Protein AF-A0A815AYM6-F1 (afdb_monomer_lite)

pLDDT: mean 76.15, std 14.53, range [35.38, 95.62]

Sequence (133 aa):
MSNHCIAWNRQESYYNSMCLILLTPTFSCHVLFWIQVCAYKSLRHPSLLWLYNYLILDMVSLSQIFLEYFTRHYKICGLNPVIYDFLCVLEAYANNYTTMVQSFALTLTNIYRLYVIHNNRGCLYCGKSEVYL

Radius of gyration: 20.7 Å; chains: 1; bounding box: 40×26×68 Å

Secondary structure (DSSP, 8-state):
---------HHHHHHHHHHHHHHHHHHHHHHHHHHHHHH-GGG--GGGHHHHHHHHHHHHHHHHHHHHHHHHHTT-TT--HHHHHHHHHHHHHIIIIIHHHHHHHHHHHHHHHHHHHHHTTT-SS--------

Foldseek 3Di:
DDQPLQADDPVRVVVLVVVVVVLVVVLVVLVVVVVCVVVDVVVDDPLCVLVVVLSVLVNLLSVLSVVVCVSRVVSPGDDPVVVVVVSVVSVVCSVPPSVVSSVVSVVVSVVSVVVCVVVVPDPPPDPDDDDDD

Structure (mmCIF, N/CA/C/O backbone):
data_AF-A0A815AYM6-F1
#
_entry.id   AF-A0A815AYM6-F1
#
loop_
_atom_site.group_PDB
_atom_site.id
_atom_site.type_symbol
_atom_site.label_atom_id
_atom_site.label_alt_id
_atom_site.label_comp_id
_atom_site.label_asym_id
_atom_site.label_entity_id
_atom_site.label_seq_id
_atom_site.pdbx_PDB_ins_code
_atom_site.Cartn_x
_atom_site.Cartn_y
_atom_site.Cartn_z
_atom_site.occupancy
_atom_site.B_iso_or_equiv
_atom_site.auth_seq_id
_atom_site.auth_comp_id
_atom_site.auth_asym_id
_atom_site.auth_atom_id
_atom_site.pdbx_PDB_model_num
ATOM 1 N N . MET A 1 1 ? 5.697 -7.470 -34.478 1.00 42.34 1 MET A N 1
ATOM 2 C CA . MET A 1 1 ? 5.404 -6.970 -33.120 1.00 42.34 1 MET A CA 1
ATOM 3 C C . MET A 1 1 ? 6.647 -6.253 -32.630 1.00 42.34 1 MET A C 1
ATOM 5 O O . MET A 1 1 ? 7.669 -6.905 -32.461 1.00 42.34 1 MET A O 1
ATOM 9 N N . SER A 1 2 ? 6.626 -4.923 -32.547 1.00 38.53 2 SER A N 1
ATOM 10 C CA . SER A 1 2 ? 7.753 -4.167 -31.999 1.00 38.53 2 SER A CA 1
ATOM 11 C C . SER A 1 2 ? 7.790 -4.381 -30.487 1.00 38.53 2 SER A C 1
ATOM 13 O O . SER A 1 2 ? 6.862 -4.011 -29.773 1.00 38.53 2 SER A O 1
ATOM 15 N N . ASN A 1 3 ? 8.858 -5.009 -29.996 1.00 45.97 3 ASN A N 1
ATOM 16 C CA . ASN A 1 3 ? 9.136 -5.112 -28.567 1.00 45.97 3 ASN A CA 1
ATOM 17 C C . ASN A 1 3 ? 9.551 -3.725 -28.061 1.00 45.97 3 ASN A C 1
ATOM 19 O O . ASN A 1 3 ? 10.739 -3.417 -27.976 1.00 45.97 3 ASN A O 1
ATOM 23 N N . HIS A 1 4 ? 8.580 -2.858 -27.781 1.00 53.31 4 HIS A N 1
ATOM 24 C CA . HIS A 1 4 ? 8.854 -1.600 -27.100 1.00 53.31 4 HIS A CA 1
ATOM 25 C C . HIS A 1 4 ? 9.201 -1.907 -25.645 1.00 53.31 4 HIS A C 1
ATOM 27 O O . HIS A 1 4 ? 8.333 -2.152 -24.813 1.00 53.31 4 HIS A O 1
ATOM 33 N N . CYS A 1 5 ? 10.496 -1.925 -25.345 1.00 59.59 5 CYS A N 1
ATOM 34 C CA . CYS A 1 5 ? 10.977 -1.947 -23.974 1.00 59.59 5 CYS A CA 1
ATOM 35 C C . CYS A 1 5 ? 10.786 -0.537 -23.402 1.00 59.59 5 CYS A C 1
ATOM 37 O O . CYS A 1 5 ? 11.485 0.397 -23.799 1.00 59.59 5 CYS A O 1
ATOM 39 N N . ILE A 1 6 ? 9.818 -0.374 -22.503 1.00 63.72 6 ILE A N 1
ATOM 40 C CA . ILE A 1 6 ? 9.581 0.898 -21.820 1.00 63.72 6 ILE A CA 1
ATOM 41 C C . ILE A 1 6 ? 10.616 1.005 -20.703 1.00 63.72 6 ILE A C 1
ATOM 43 O O . ILE A 1 6 ? 10.564 0.277 -19.715 1.00 63.72 6 ILE A O 1
ATOM 47 N N . ALA A 1 7 ? 11.597 1.879 -20.903 1.00 65.19 7 ALA A N 1
ATOM 48 C CA . ALA A 1 7 ? 12.619 2.194 -19.918 1.00 65.19 7 ALA A CA 1
ATOM 49 C C . ALA A 1 7 ? 12.430 3.633 -19.439 1.00 65.19 7 ALA A C 1
ATOM 51 O O . ALA A 1 7 ? 12.094 4.513 -20.231 1.00 65.19 7 ALA A O 1
ATOM 52 N N . TRP A 1 8 ? 12.690 3.869 -18.154 1.00 64.50 8 TRP A N 1
ATOM 53 C CA . TRP A 1 8 ? 12.722 5.215 -17.592 1.00 64.50 8 TRP A CA 1
ATOM 54 C C . TRP A 1 8 ? 13.772 6.078 -18.290 1.00 64.50 8 TRP A C 1
ATOM 56 O O . TRP A 1 8 ? 14.876 5.606 -18.599 1.00 64.50 8 TRP A O 1
ATOM 66 N N . ASN A 1 9 ? 13.467 7.362 -18.478 1.00 74.56 9 ASN A N 1
ATOM 67 C CA . ASN A 1 9 ? 14.511 8.314 -18.829 1.00 74.56 9 ASN A CA 1
ATOM 68 C C . ASN A 1 9 ? 15.477 8.499 -17.632 1.00 74.56 9 ASN A C 1
ATOM 70 O O . ASN A 1 9 ? 15.189 8.117 -16.494 1.00 74.56 9 ASN A O 1
ATOM 74 N N . ARG A 1 10 ? 16.671 9.058 -17.870 1.00 70.44 10 ARG A N 1
ATOM 75 C CA . ARG A 1 10 ? 17.737 9.119 -16.848 1.00 70.44 10 ARG A CA 1
ATOM 76 C C . ARG A 1 10 ? 17.330 9.910 -15.597 1.00 70.44 10 ARG A C 1
ATOM 78 O O . ARG A 1 10 ? 17.795 9.596 -14.504 1.00 70.44 10 ARG A O 1
ATOM 85 N N . GLN A 1 11 ? 16.475 10.916 -15.762 1.00 73.31 11 GLN A N 1
ATOM 86 C CA . GLN A 1 11 ? 16.006 11.773 -14.679 1.00 73.31 11 GLN A CA 1
ATOM 87 C C . GLN A 1 11 ? 14.940 11.058 -13.841 1.00 73.31 11 GLN A C 1
ATOM 89 O O . GLN A 1 11 ? 15.083 10.973 -12.623 1.00 73.31 11 GLN A O 1
ATOM 94 N N . GLU A 1 12 ? 13.953 10.436 -14.484 1.00 73.06 12 GLU A N 1
ATOM 95 C CA . GLU A 1 12 ? 12.951 9.578 -13.838 1.00 73.06 12 GLU A CA 1
ATOM 96 C C . GLU A 1 12 ? 13.604 8.427 -13.072 1.00 73.06 12 GLU A C 1
ATOM 98 O O . GLU A 1 12 ? 13.246 8.156 -11.929 1.00 73.06 12 GLU A O 1
ATOM 103 N N . SER A 1 13 ? 14.631 7.796 -13.648 1.00 70.44 13 SER A N 1
ATOM 104 C CA . SER A 1 13 ? 15.366 6.720 -12.979 1.00 70.44 13 SER A CA 1
ATOM 105 C C . SER A 1 13 ? 16.006 7.170 -11.658 1.00 70.44 13 SER A C 1
ATOM 107 O O . SER A 1 13 ? 16.065 6.374 -10.718 1.00 70.44 13 SER A O 1
ATOM 109 N N . TYR A 1 14 ? 16.498 8.411 -11.570 1.00 74.00 14 TYR A N 1
ATOM 110 C CA . TYR A 1 14 ? 17.115 8.940 -10.350 1.00 74.00 14 TYR A CA 1
ATOM 111 C C . TYR A 1 14 ? 16.067 9.216 -9.264 1.00 74.00 14 TYR A C 1
ATOM 113 O O . TYR A 1 14 ? 16.217 8.741 -8.136 1.00 74.00 14 TYR A O 1
ATOM 121 N N . TYR A 1 15 ? 14.971 9.896 -9.617 1.00 73.62 15 TYR A N 1
ATOM 122 C CA . TYR A 1 15 ? 13.853 10.140 -8.697 1.00 73.62 15 TYR A CA 1
ATOM 123 C C . TYR A 1 15 ? 13.245 8.830 -8.183 1.00 73.62 15 TYR A C 1
ATOM 125 O O . TYR A 1 15 ? 13.080 8.651 -6.977 1.00 73.62 15 TYR A O 1
ATOM 133 N N . ASN A 1 16 ? 13.009 7.869 -9.075 1.00 72.00 16 ASN A N 1
ATOM 134 C CA . ASN A 1 16 ? 12.399 6.590 -8.718 1.00 72.00 16 ASN A CA 1
ATOM 135 C C . ASN A 1 16 ? 13.305 5.724 -7.832 1.00 72.00 16 ASN A C 1
ATOM 137 O O . ASN A 1 16 ? 12.812 4.993 -6.973 1.00 72.00 16 ASN A O 1
ATOM 141 N N . SER A 1 17 ? 14.628 5.830 -7.986 1.00 73.06 17 SER A N 1
ATOM 142 C CA . SER A 1 17 ? 15.576 5.126 -7.113 1.00 73.06 17 SER A CA 1
ATOM 143 C C . SER A 1 17 ? 15.574 5.693 -5.691 1.00 73.06 17 SER A C 1
ATOM 145 O O . SER A 1 17 ? 15.637 4.930 -4.730 1.00 73.06 17 SER A O 1
ATOM 147 N N . MET A 1 18 ? 15.435 7.013 -5.537 1.00 77.44 18 MET A N 1
ATOM 148 C CA . MET A 1 18 ? 15.275 7.640 -4.219 1.00 77.44 18 MET A CA 1
ATOM 149 C C . MET A 1 18 ? 13.931 7.271 -3.583 1.00 77.44 18 MET A C 1
ATOM 151 O O . MET A 1 18 ? 13.887 6.928 -2.401 1.00 77.44 18 MET A O 1
ATOM 155 N N . CYS A 1 19 ? 12.852 7.253 -4.372 1.00 78.62 19 CYS A N 1
ATOM 156 C CA . CYS A 1 19 ? 11.544 6.793 -3.907 1.00 78.62 19 CYS A CA 1
ATOM 157 C C . CYS A 1 19 ? 11.606 5.360 -3.367 1.00 78.62 19 CYS A C 1
ATOM 159 O O . CYS A 1 19 ? 11.074 5.112 -2.291 1.00 78.62 19 CYS A O 1
ATOM 161 N N . LEU A 1 20 ? 12.307 4.436 -4.032 1.00 79.94 20 LEU A N 1
ATOM 162 C CA . LEU A 1 20 ? 12.455 3.056 -3.552 1.00 79.94 20 LEU A CA 1
ATOM 163 C C . LEU A 1 20 ? 13.116 2.932 -2.176 1.00 79.94 20 LEU A C 1
ATOM 165 O O . LEU A 1 20 ? 12.710 2.080 -1.379 1.00 79.94 20 LEU A O 1
ATOM 169 N N . ILE A 1 21 ? 14.129 3.756 -1.899 1.00 85.38 21 ILE A N 1
ATOM 170 C CA . ILE A 1 21 ? 14.828 3.749 -0.605 1.00 85.38 21 ILE A CA 1
ATOM 171 C C . ILE A 1 21 ? 13.847 4.077 0.527 1.00 85.38 21 ILE A C 1
ATOM 173 O O . ILE A 1 21 ? 13.948 3.494 1.602 1.00 85.38 21 ILE A O 1
ATOM 177 N N . LEU A 1 22 ? 12.870 4.954 0.277 1.00 85.06 22 LEU A N 1
ATOM 178 C CA . LEU A 1 22 ? 11.812 5.300 1.232 1.00 85.06 22 LEU A CA 1
ATOM 179 C C . LEU A 1 22 ? 10.644 4.299 1.211 1.00 85.06 22 LEU A C 1
ATOM 181 O O . LEU A 1 22 ? 10.040 4.014 2.248 1.00 85.06 22 LEU A O 1
ATOM 185 N N . LEU A 1 23 ? 10.339 3.728 0.046 1.00 86.62 23 LEU A N 1
ATOM 186 C CA . LEU A 1 23 ? 9.238 2.784 -0.151 1.00 86.62 23 LEU A CA 1
ATOM 187 C C . LEU A 1 23 ? 9.484 1.462 0.589 1.00 86.62 23 LEU A C 1
ATOM 189 O O . LEU A 1 23 ? 8.579 0.913 1.210 1.00 86.62 23 LEU A O 1
ATOM 193 N N . THR A 1 24 ? 10.725 0.971 0.559 1.00 87.44 24 THR A N 1
ATOM 194 C CA . THR A 1 24 ? 11.142 -0.307 1.163 1.00 87.44 24 THR A CA 1
ATOM 195 C C . THR A 1 24 ? 10.890 -0.383 2.677 1.00 87.44 24 THR A C 1
ATOM 197 O O . THR A 1 24 ? 10.210 -1.319 3.116 1.00 87.44 24 THR A O 1
ATOM 200 N N . PRO A 1 25 ? 11.369 0.567 3.506 1.00 92.00 25 PRO A N 1
ATOM 201 C CA . PRO A 1 25 ? 11.071 0.557 4.935 1.00 92.00 25 PRO A CA 1
ATOM 202 C C . PRO A 1 25 ? 9.580 0.780 5.199 1.00 92.00 25 PRO A C 1
ATOM 204 O O . PRO A 1 25 ? 9.018 0.110 6.061 1.00 92.00 25 PRO A O 1
ATOM 207 N N . THR A 1 26 ? 8.915 1.643 4.423 1.00 89.44 26 THR A N 1
ATOM 208 C CA . THR A 1 26 ? 7.472 1.901 4.564 1.00 89.44 26 THR A CA 1
ATOM 209 C C . THR A 1 26 ? 6.660 0.620 4.366 1.00 89.44 26 THR A C 1
ATOM 211 O O . THR A 1 26 ? 5.870 0.239 5.230 1.00 89.44 26 THR A O 1
ATOM 214 N N . PHE A 1 27 ? 6.915 -0.111 3.282 1.00 89.56 27 PHE A N 1
ATOM 215 C CA . PHE A 1 27 ? 6.265 -1.388 3.000 1.00 89.56 27 PHE A CA 1
ATOM 216 C C . PHE A 1 27 ? 6.548 -2.432 4.083 1.00 89.56 27 PHE A C 1
ATOM 218 O O . PHE A 1 27 ? 5.635 -3.117 4.539 1.00 89.56 27 PHE A O 1
ATOM 225 N N . SER A 1 28 ? 7.794 -2.501 4.559 1.00 92.19 28 SER A N 1
ATOM 226 C CA . SER A 1 28 ? 8.177 -3.403 5.652 1.00 92.19 28 SER A CA 1
ATOM 227 C C . SER A 1 28 ? 7.382 -3.112 6.930 1.00 92.19 28 SER A C 1
ATOM 229 O O . SER A 1 28 ? 6.853 -4.034 7.552 1.00 92.19 28 SER A O 1
ATOM 231 N N . CYS A 1 29 ? 7.224 -1.836 7.289 1.00 94.06 29 CYS A N 1
ATOM 232 C CA . CYS A 1 29 ? 6.404 -1.415 8.425 1.00 94.06 29 CYS A CA 1
ATOM 233 C C . CYS A 1 29 ? 4.932 -1.812 8.257 1.00 94.06 29 CYS A C 1
ATOM 235 O O . CYS A 1 29 ? 4.337 -2.319 9.208 1.00 94.06 29 CYS A O 1
ATOM 237 N N . HIS A 1 30 ? 4.348 -1.644 7.066 1.00 92.50 30 HIS A N 1
ATOM 238 C CA . HIS A 1 30 ? 2.972 -2.083 6.821 1.00 92.50 30 HIS A CA 1
ATOM 239 C C . HIS A 1 30 ? 2.814 -3.600 6.952 1.00 92.50 30 HIS A C 1
ATOM 241 O O . HIS A 1 30 ? 1.854 -4.060 7.571 1.00 92.50 30 HIS A O 1
ATOM 247 N N . VAL A 1 31 ? 3.744 -4.389 6.406 1.00 91.69 31 VAL A N 1
ATOM 248 C CA . VAL A 1 31 ? 3.707 -5.854 6.532 1.00 91.69 31 VAL A CA 1
ATOM 249 C C . VAL A 1 31 ? 3.771 -6.265 8.004 1.00 91.69 31 VAL A C 1
ATOM 251 O O . VAL A 1 31 ? 2.940 -7.055 8.452 1.00 91.69 31 VAL A O 1
ATOM 254 N N . LEU A 1 32 ? 4.700 -5.692 8.777 1.00 94.94 32 LEU A N 1
ATOM 255 C CA . LEU A 1 32 ? 4.816 -5.961 10.213 1.00 94.94 32 LEU A CA 1
ATOM 256 C C . LEU A 1 32 ? 3.545 -5.569 10.976 1.00 94.94 32 LEU A C 1
ATOM 258 O O . LEU A 1 32 ? 3.071 -6.344 11.808 1.00 94.94 32 LEU A O 1
ATOM 262 N N . PHE A 1 33 ? 2.958 -4.415 10.659 1.00 94.00 33 PHE A N 1
ATOM 263 C CA . PHE A 1 33 ? 1.695 -3.974 11.245 1.00 94.00 33 PHE A CA 1
ATOM 264 C C . PHE A 1 33 ? 0.562 -4.975 10.971 1.00 94.00 33 PHE A C 1
ATOM 266 O O . PHE A 1 33 ? -0.144 -5.384 11.894 1.00 94.00 33 PHE A O 1
ATOM 273 N N . TRP A 1 34 ? 0.408 -5.433 9.727 1.00 93.94 34 TRP A N 1
ATOM 274 C CA . TRP A 1 34 ? -0.628 -6.408 9.377 1.00 93.94 34 TRP A CA 1
ATOM 275 C C . TRP A 1 34 ? -0.404 -7.767 10.036 1.00 93.94 34 TRP A C 1
ATOM 277 O O . TRP A 1 34 ? -1.366 -8.375 10.508 1.00 93.94 34 TRP A O 1
ATOM 287 N N . ILE A 1 35 ? 0.849 -8.216 10.153 1.00 94.38 35 ILE A N 1
ATOM 288 C CA . ILE A 1 35 ? 1.191 -9.417 10.925 1.00 94.38 35 ILE A CA 1
ATOM 289 C C . ILE A 1 35 ? 0.728 -9.258 12.378 1.00 94.38 35 ILE A C 1
ATOM 291 O O . ILE A 1 35 ? 0.086 -10.163 12.910 1.00 94.38 35 ILE A O 1
ATOM 295 N N . GLN A 1 36 ? 0.982 -8.108 13.010 1.00 94.94 36 GLN A N 1
ATOM 296 C CA . GLN A 1 36 ? 0.540 -7.839 14.382 1.00 94.94 36 GLN A CA 1
ATOM 297 C C . GLN A 1 36 ? -0.989 -7.834 14.510 1.00 94.94 36 GLN A C 1
ATOM 299 O O . GLN A 1 36 ? -1.523 -8.493 15.401 1.00 94.94 36 GLN A O 1
ATOM 304 N N . VAL A 1 37 ? -1.711 -7.157 13.612 1.00 92.94 37 VAL A N 1
ATOM 305 C CA . VAL A 1 37 ? -3.189 -7.139 13.608 1.00 92.94 37 VAL A CA 1
ATOM 306 C C . VAL A 1 37 ? -3.762 -8.551 13.415 1.00 92.94 37 VAL A C 1
ATOM 308 O O . VAL A 1 37 ? -4.753 -8.929 14.051 1.00 92.94 37 VAL A O 1
ATOM 311 N N . CYS A 1 38 ? -3.126 -9.371 12.577 1.00 92.50 38 CYS A N 1
ATOM 312 C CA . CYS A 1 38 ? -3.497 -10.769 12.376 1.00 92.50 38 CYS A CA 1
ATOM 313 C C . CYS A 1 38 ? -3.175 -11.647 13.598 1.00 92.50 38 CYS A C 1
ATOM 315 O O . CYS A 1 38 ? -3.992 -12.495 13.954 1.00 92.50 38 CYS A O 1
ATOM 317 N N . ALA A 1 39 ? -2.052 -11.426 14.278 1.00 95.62 39 ALA A N 1
ATOM 318 C CA . ALA A 1 39 ? -1.647 -12.210 15.444 1.00 95.62 39 ALA A CA 1
ATOM 319 C C . ALA A 1 39 ? -2.442 -11.857 16.715 1.00 95.62 39 ALA A C 1
ATOM 321 O O . ALA A 1 39 ? -2.816 -12.746 17.481 1.00 95.62 39 ALA A O 1
ATOM 322 N N . TYR A 1 40 ? -2.745 -10.575 16.934 1.00 94.38 40 TYR A N 1
ATOM 323 C CA . TYR A 1 40 ? -3.324 -10.088 18.186 1.00 94.38 40 TYR A CA 1
ATOM 324 C C . TYR A 1 40 ? -4.750 -9.568 17.992 1.00 94.38 40 TYR A C 1
ATOM 326 O O . TYR A 1 40 ? -4.981 -8.497 17.432 1.00 94.38 40 TYR A O 1
ATOM 334 N N . LYS A 1 41 ? -5.735 -10.298 18.534 1.00 89.00 41 LYS A N 1
ATOM 335 C CA . LYS A 1 41 ? -7.148 -9.872 18.525 1.00 89.00 41 LYS A CA 1
ATOM 336 C C . LYS A 1 41 ? -7.382 -8.562 19.285 1.00 89.00 41 LYS A C 1
ATOM 338 O O . LYS A 1 41 ? -8.281 -7.821 18.914 1.00 89.00 41 LYS A O 1
ATOM 343 N N . SER A 1 42 ? -6.567 -8.264 20.301 1.00 89.56 42 SER A N 1
ATOM 344 C CA . SER A 1 42 ? -6.640 -7.016 21.077 1.00 89.56 42 SER A CA 1
ATOM 345 C C . SER A 1 42 ? -6.395 -5.766 20.237 1.00 89.56 42 SER A C 1
ATOM 347 O O . SER A 1 42 ? -6.810 -4.688 20.630 1.00 89.56 42 SER A O 1
ATOM 349 N N . LEU A 1 43 ? -5.740 -5.898 19.081 1.00 85.94 43 LEU A N 1
ATOM 350 C CA . LEU A 1 43 ? -5.500 -4.780 18.178 1.00 85.94 43 LEU A CA 1
ATOM 351 C C . LEU A 1 43 ? -6.664 -4.530 17.222 1.00 85.94 43 LEU A C 1
ATOM 353 O O . LEU A 1 43 ? -6.584 -3.555 16.487 1.00 85.94 43 LEU A O 1
ATOM 357 N N . ARG A 1 44 ? -7.704 -5.380 17.197 1.00 89.50 44 ARG A N 1
ATOM 358 C CA . ARG A 1 44 ? -8.833 -5.313 16.255 1.00 89.50 44 ARG A CA 1
ATOM 359 C C . ARG A 1 44 ? -10.034 -4.637 16.905 1.00 89.50 44 ARG A C 1
ATOM 361 O O . ARG A 1 44 ? -10.882 -5.300 17.498 1.00 89.50 44 ARG A O 1
ATOM 368 N N . HIS A 1 45 ? -10.119 -3.320 16.762 1.00 84.94 45 HIS A N 1
ATOM 369 C CA . HIS A 1 45 ? -11.264 -2.555 17.248 1.00 84.94 45 HIS A CA 1
ATOM 370 C C . HIS A 1 45 ? -12.139 -2.076 16.083 1.00 84.94 45 HIS A C 1
ATOM 372 O O . HIS A 1 45 ? -11.605 -1.559 15.100 1.00 84.94 45 HIS A O 1
ATOM 378 N N . PRO A 1 46 ? -13.478 -2.177 16.184 1.00 80.12 46 PRO A N 1
ATOM 379 C CA . PRO A 1 46 ? -14.383 -1.710 15.129 1.00 80.12 46 PRO A CA 1
ATOM 380 C C . PRO A 1 46 ? -14.269 -0.196 14.900 1.00 80.12 46 PRO A C 1
ATOM 382 O O . PRO A 1 46 ? -14.415 0.277 13.776 1.00 80.12 46 PRO A O 1
ATOM 385 N N . SER A 1 47 ? -13.892 0.560 15.935 1.00 79.12 47 SER A N 1
ATOM 386 C CA . SER A 1 47 ? -13.596 1.994 15.848 1.00 79.12 47 SER A CA 1
ATOM 387 C C . SER A 1 47 ? -12.429 2.339 14.916 1.00 79.12 47 SER A C 1
ATOM 389 O O . SER A 1 47 ? -12.311 3.481 14.473 1.00 79.12 47 SER A O 1
ATOM 391 N N . LEU A 1 48 ? -11.568 1.366 14.610 1.00 82.62 48 LEU A N 1
ATOM 392 C CA . LEU A 1 48 ? -10.411 1.508 13.730 1.00 82.62 48 LEU A CA 1
ATOM 393 C C . LEU A 1 48 ? -10.658 0.920 12.333 1.00 82.62 48 LEU A C 1
ATOM 395 O O . LEU A 1 48 ? -9.743 0.918 11.515 1.00 82.62 48 LEU A O 1
ATOM 399 N N . LEU A 1 49 ? -11.879 0.469 12.018 1.00 86.19 49 LEU A N 1
ATOM 400 C CA . LEU A 1 49 ? -12.203 -0.164 10.734 1.00 86.19 49 LEU A CA 1
ATOM 401 C C . LEU A 1 49 ? -11.818 0.706 9.527 1.00 86.19 49 LEU A C 1
ATOM 403 O O . LEU A 1 49 ? -11.196 0.224 8.581 1.00 86.19 49 LEU A O 1
ATOM 407 N N . TRP A 1 50 ? -12.138 2.001 9.578 1.00 83.50 50 TRP A N 1
ATOM 408 C CA . TRP A 1 50 ? -11.791 2.949 8.515 1.00 83.50 50 TRP A CA 1
ATOM 409 C C . TRP A 1 50 ? -10.281 3.160 8.379 1.00 83.50 50 TRP A C 1
ATOM 411 O O . TRP A 1 50 ? -9.784 3.280 7.261 1.00 83.50 50 TRP A O 1
ATOM 421 N N . LEU A 1 51 ? -9.546 3.117 9.495 1.00 86.56 51 LEU A N 1
ATOM 422 C CA . LEU A 1 51 ? -8.087 3.174 9.491 1.00 86.56 51 LEU A CA 1
ATOM 423 C C . LEU A 1 51 ? -7.483 1.902 8.882 1.00 86.56 51 LEU A C 1
ATOM 425 O O . LEU A 1 51 ? -6.535 1.993 8.111 1.00 86.56 51 LEU A O 1
ATOM 429 N N . TYR A 1 52 ? -8.035 0.721 9.169 1.00 88.06 52 TYR A N 1
ATOM 430 C CA . TYR A 1 52 ? -7.577 -0.513 8.525 1.00 88.06 52 TYR A CA 1
ATOM 431 C C . TYR A 1 52 ? -7.801 -0.470 7.016 1.00 88.06 52 TYR A C 1
ATOM 433 O O . TYR A 1 52 ? -6.873 -0.759 6.270 1.00 88.06 52 TYR A O 1
ATOM 441 N N . ASN A 1 53 ? -8.985 -0.049 6.559 1.00 86.75 53 ASN A N 1
ATOM 442 C CA . ASN A 1 53 ? -9.265 0.109 5.128 1.00 86.75 53 ASN A CA 1
ATOM 443 C C . ASN A 1 53 ? -8.291 1.091 4.464 1.00 86.75 53 ASN A C 1
ATOM 445 O O . ASN A 1 53 ? -7.774 0.804 3.387 1.00 86.75 53 ASN A O 1
ATOM 449 N N . TYR A 1 54 ? -7.985 2.206 5.131 1.00 87.56 54 TYR A N 1
ATOM 450 C CA . TYR A 1 54 ? -6.960 3.145 4.678 1.00 87.56 54 TYR A CA 1
ATOM 451 C C . TYR A 1 54 ? -5.587 2.464 4.521 1.00 87.56 54 TYR A C 1
ATOM 453 O O . TYR A 1 54 ? -4.965 2.559 3.468 1.00 87.56 54 TYR A O 1
ATOM 461 N N . LEU A 1 55 ? -5.146 1.691 5.518 1.00 89.81 55 LEU A N 1
ATOM 462 C CA . LEU A 1 55 ? -3.853 0.994 5.482 1.00 89.81 55 LEU A CA 1
ATOM 463 C C . LEU A 1 55 ? -3.800 -0.164 4.466 1.00 89.81 55 LEU A C 1
ATOM 465 O O . LEU A 1 55 ? -2.710 -0.533 4.025 1.00 89.81 55 LEU A O 1
ATOM 469 N N . ILE A 1 56 ? -4.943 -0.750 4.089 1.00 89.06 56 ILE A N 1
ATOM 470 C CA . ILE A 1 56 ? -5.028 -1.693 2.958 1.00 89.06 56 ILE A CA 1
ATOM 471 C C . ILE A 1 56 ? -4.792 -0.943 1.644 1.00 89.06 56 ILE A C 1
ATOM 473 O O . ILE A 1 56 ? -4.025 -1.407 0.803 1.00 89.06 56 ILE A O 1
ATOM 477 N N . LEU A 1 57 ? -5.425 0.218 1.467 1.00 87.69 57 LEU A N 1
ATOM 478 C CA . LEU A 1 57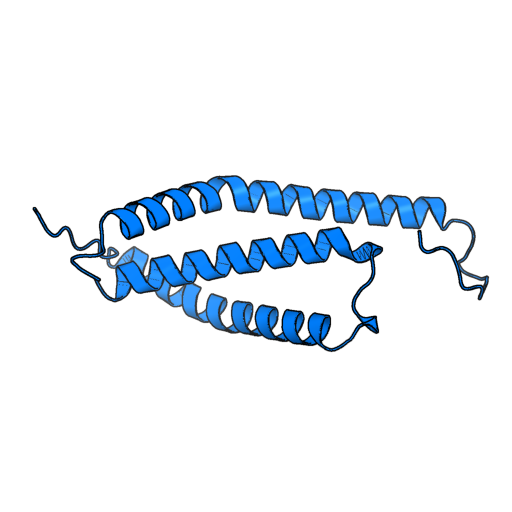 ? -5.264 1.040 0.264 1.00 87.69 57 LEU A CA 1
ATOM 479 C C . LEU A 1 57 ? -3.828 1.556 0.107 1.00 87.69 57 LEU A C 1
ATOM 481 O O . LEU A 1 57 ? -3.302 1.566 -1.008 1.00 87.69 57 LEU A O 1
ATOM 485 N N . ASP A 1 58 ? -3.165 1.894 1.215 1.00 87.12 58 ASP A N 1
ATOM 486 C CA . ASP A 1 58 ? -1.730 2.196 1.218 1.00 87.12 58 ASP A CA 1
ATOM 487 C C . ASP A 1 58 ? -0.911 1.000 0.717 1.00 87.12 58 ASP A C 1
ATOM 489 O O . ASP A 1 58 ? -0.056 1.163 -0.150 1.00 87.12 58 ASP A O 1
ATOM 493 N N . MET A 1 59 ? -1.207 -0.220 1.178 1.00 86.75 59 MET A N 1
ATOM 494 C CA . MET A 1 59 ? -0.513 -1.430 0.714 1.00 86.75 59 MET A CA 1
ATOM 495 C C . MET A 1 59 ? -0.710 -1.694 -0.780 1.00 86.75 59 MET A C 1
ATOM 497 O O . MET A 1 59 ? 0.252 -2.049 -1.465 1.00 86.75 59 MET A O 1
ATOM 501 N N . VAL A 1 60 ? -1.924 -1.487 -1.299 1.00 84.88 60 VAL A N 1
ATOM 502 C CA . VAL A 1 60 ? -2.203 -1.581 -2.741 1.00 84.88 60 VAL A CA 1
ATOM 503 C C . VAL A 1 60 ? -1.353 -0.567 -3.509 1.00 84.88 60 VAL A C 1
ATOM 505 O O . VAL A 1 60 ? -0.642 -0.957 -4.436 1.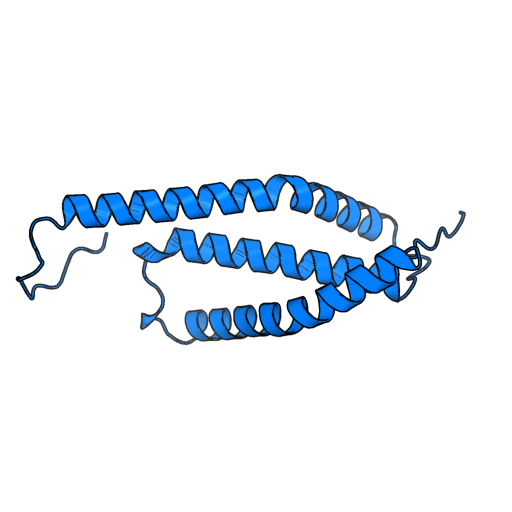00 84.88 60 VAL A O 1
ATOM 508 N N . SER A 1 61 ? -1.338 0.693 -3.069 1.00 84.00 61 SER A N 1
ATOM 509 C CA . SER A 1 61 ? -0.552 1.763 -3.704 1.00 84.00 61 SER A CA 1
ATOM 510 C C . SER A 1 61 ? 0.949 1.456 -3.695 1.00 84.00 61 SER A C 1
ATOM 512 O O . SER A 1 61 ? 1.614 1.531 -4.727 1.00 84.00 61 SER A O 1
ATOM 514 N N . LEU A 1 62 ? 1.496 1.039 -2.548 1.00 86.00 62 LEU A N 1
ATOM 515 C CA . LEU A 1 62 ? 2.909 0.669 -2.428 1.00 86.00 62 LEU A CA 1
ATOM 516 C C . LEU A 1 62 ? 3.255 -0.506 -3.349 1.00 86.00 62 LEU A C 1
ATOM 518 O O . LEU A 1 62 ? 4.271 -0.465 -4.042 1.00 86.00 62 LEU A O 1
ATOM 522 N N . SER A 1 63 ? 2.406 -1.539 -3.389 1.00 83.62 63 SER A N 1
ATOM 523 C CA . SER A 1 63 ? 2.629 -2.718 -4.234 1.00 83.62 63 SER A CA 1
ATOM 524 C C . SER A 1 63 ? 2.650 -2.377 -5.727 1.00 83.62 63 SER A C 1
ATOM 526 O O . SER A 1 63 ? 3.486 -2.899 -6.462 1.00 83.62 63 SER A O 1
ATOM 528 N N . GLN A 1 64 ? 1.797 -1.452 -6.167 1.00 82.38 64 GLN A N 1
ATOM 529 C CA . GLN A 1 64 ? 1.779 -0.964 -7.541 1.00 82.38 64 GLN A CA 1
ATOM 530 C C . GLN A 1 64 ? 3.064 -0.200 -7.877 1.00 82.38 64 GLN A C 1
ATOM 532 O O . GLN A 1 64 ? 3.676 -0.501 -8.899 1.00 82.38 64 GLN A O 1
ATOM 537 N N . ILE A 1 65 ? 3.516 0.722 -7.017 1.00 79.94 65 ILE A N 1
ATOM 538 C CA . ILE A 1 65 ? 4.773 1.460 -7.242 1.00 79.94 65 ILE A CA 1
ATOM 539 C C . ILE A 1 65 ? 5.953 0.480 -7.352 1.00 79.94 65 ILE A C 1
ATOM 541 O O . ILE A 1 65 ? 6.814 0.634 -8.222 1.00 79.94 65 ILE A O 1
ATOM 545 N N . PHE A 1 66 ? 5.980 -0.572 -6.523 1.00 83.12 66 PHE A N 1
ATOM 546 C CA . PHE A 1 66 ? 6.971 -1.642 -6.655 1.00 83.12 66 PHE A CA 1
ATOM 547 C C . PHE A 1 66 ? 6.870 -2.356 -8.007 1.00 83.12 66 PHE A C 1
ATOM 549 O O . PHE A 1 66 ? 7.882 -2.496 -8.694 1.00 83.12 66 PHE A O 1
ATOM 556 N N . LEU A 1 67 ? 5.677 -2.794 -8.411 1.00 80.12 67 LEU A N 1
ATOM 557 C CA . LEU A 1 67 ? 5.470 -3.494 -9.683 1.00 80.12 67 LEU A CA 1
ATOM 558 C C . LEU A 1 67 ? 5.885 -2.638 -10.887 1.00 80.12 67 LEU A C 1
ATOM 560 O O . LEU A 1 67 ? 6.563 -3.131 -11.791 1.00 80.12 67 LEU A O 1
ATOM 564 N N . GLU A 1 68 ? 5.535 -1.355 -10.888 1.00 77.38 68 GLU A N 1
ATOM 565 C CA . GLU A 1 68 ? 5.912 -0.411 -11.939 1.00 77.38 68 GLU A CA 1
ATOM 566 C C . GLU A 1 68 ? 7.431 -0.207 -11.988 1.00 77.38 68 GLU A C 1
ATOM 568 O O . GLU A 1 68 ? 8.041 -0.252 -13.062 1.00 77.38 68 GLU A O 1
ATOM 573 N N . TYR A 1 69 ? 8.073 -0.068 -10.823 1.00 77.81 69 TYR A N 1
ATOM 574 C CA . TYR A 1 69 ? 9.526 0.014 -10.758 1.00 77.81 69 TYR A CA 1
ATOM 575 C C . TYR A 1 69 ? 10.175 -1.244 -11.336 1.00 77.81 69 TYR A C 1
ATOM 577 O O . TYR A 1 69 ? 11.032 -1.137 -12.212 1.00 77.81 69 TYR A O 1
ATOM 585 N N . PHE A 1 70 ? 9.775 -2.435 -10.881 1.00 77.38 70 PHE A N 1
ATOM 586 C CA . PHE A 1 70 ? 10.370 -3.697 -11.326 1.00 77.38 70 PHE A CA 1
ATOM 587 C C . PHE A 1 70 ? 10.193 -3.905 -12.835 1.00 77.38 70 PHE A C 1
ATOM 589 O O . PHE A 1 70 ? 11.158 -4.205 -13.539 1.00 77.38 70 PHE A O 1
ATOM 596 N N . THR A 1 71 ? 8.987 -3.701 -13.358 1.00 75.06 71 THR A N 1
ATOM 597 C CA . THR A 1 71 ? 8.694 -3.924 -14.784 1.00 75.06 71 THR A CA 1
ATOM 598 C C . THR A 1 71 ? 9.509 -3.008 -15.698 1.00 75.06 71 THR A C 1
ATOM 600 O O . THR A 1 71 ? 10.074 -3.479 -16.692 1.00 75.06 71 THR A O 1
ATOM 603 N N . ARG A 1 72 ? 9.656 -1.730 -15.331 1.00 74.56 72 ARG A N 1
ATOM 604 C CA . ARG A 1 72 ? 10.416 -0.736 -16.108 1.00 74.56 72 ARG A CA 1
ATOM 605 C C . ARG A 1 72 ? 11.933 -0.795 -15.858 1.00 74.56 72 ARG A C 1
ATOM 607 O O . ARG A 1 72 ? 12.710 -0.532 -16.775 1.00 74.56 72 ARG A O 1
ATOM 614 N N . HIS A 1 73 ? 12.385 -1.170 -14.656 1.00 72.56 73 HIS A N 1
ATOM 615 C CA . HIS A 1 73 ? 13.813 -1.296 -14.317 1.00 72.56 73 HIS A CA 1
ATOM 616 C C . HIS A 1 73 ? 14.456 -2.513 -14.981 1.00 72.56 73 HIS A C 1
ATOM 618 O O . HIS A 1 73 ? 15.498 -2.394 -15.626 1.00 72.56 73 HIS A O 1
ATOM 624 N N . TYR A 1 74 ? 13.811 -3.678 -14.883 1.00 70.12 74 TYR A N 1
ATOM 625 C CA . TYR A 1 74 ? 14.323 -4.911 -15.483 1.00 70.12 74 TYR A CA 1
ATOM 626 C C . TYR A 1 74 ? 14.109 -4.968 -16.997 1.00 70.12 74 TYR A C 1
ATOM 628 O O . TYR A 1 74 ? 14.470 -5.968 -17.614 1.00 70.12 74 TYR A O 1
ATOM 636 N N . LYS A 1 75 ? 13.553 -3.897 -17.592 1.00 65.94 75 LYS A N 1
ATOM 637 C CA . LYS A 1 75 ? 13.256 -3.774 -19.024 1.00 65.94 75 LYS A CA 1
ATOM 638 C C . LYS A 1 75 ? 12.658 -5.075 -19.536 1.00 65.94 75 LYS A C 1
ATOM 640 O O . LYS A 1 75 ? 13.201 -5.674 -20.462 1.00 65.94 75 LYS A O 1
ATOM 645 N N . ILE A 1 76 ? 11.609 -5.559 -18.869 1.00 64.00 76 ILE A N 1
ATOM 646 C CA . ILE A 1 76 ? 11.037 -6.867 -19.182 1.00 64.00 76 ILE A CA 1
ATOM 647 C C . ILE A 1 76 ? 10.372 -6.757 -20.558 1.00 64.00 76 ILE A C 1
ATOM 649 O O . ILE A 1 76 ? 9.212 -6.375 -20.693 1.00 64.00 76 ILE A O 1
ATOM 653 N N . CYS A 1 77 ? 11.150 -7.021 -21.603 1.00 60.59 77 CYS A N 1
ATOM 654 C CA . CYS A 1 77 ? 10.694 -6.979 -22.979 1.00 60.59 77 CYS A CA 1
ATOM 655 C C . CYS A 1 77 ? 9.928 -8.279 -23.254 1.00 60.59 77 CYS A C 1
ATOM 657 O O . CYS A 1 77 ? 10.440 -9.367 -22.997 1.00 60.59 77 CYS A O 1
ATOM 659 N N . GLY A 1 78 ? 8.704 -8.170 -23.773 1.00 63.75 78 GLY A N 1
ATOM 660 C CA . GLY A 1 78 ? 7.852 -9.334 -24.039 1.00 63.75 78 GLY A CA 1
ATOM 661 C C . GLY A 1 78 ? 6.944 -9.736 -22.876 1.00 63.75 78 GLY A C 1
ATOM 662 O O . GLY A 1 78 ? 6.558 -10.901 -22.788 1.00 63.75 78 GLY A O 1
ATOM 663 N N . LEU A 1 79 ? 6.581 -8.794 -21.994 1.00 68.81 79 LEU A N 1
ATOM 664 C CA . LEU A 1 79 ? 5.458 -9.002 -21.079 1.00 68.81 79 LEU A CA 1
ATOM 665 C C . LEU A 1 79 ? 4.231 -9.449 -21.885 1.00 68.81 79 LEU A C 1
ATOM 667 O O . LEU A 1 79 ? 3.944 -8.890 -22.946 1.00 68.81 79 LEU A O 1
ATOM 671 N N . ASN A 1 80 ? 3.505 -10.448 -21.381 1.00 78.50 80 ASN A N 1
ATOM 672 C CA . ASN A 1 80 ? 2.247 -10.856 -21.993 1.00 78.50 80 ASN A CA 1
ATOM 673 C C . ASN A 1 80 ? 1.331 -9.617 -22.104 1.00 78.50 80 ASN A C 1
ATOM 675 O O . ASN A 1 80 ? 1.169 -8.923 -21.096 1.00 78.50 80 ASN A O 1
ATOM 679 N N . PRO A 1 81 ? 0.738 -9.329 -23.279 1.00 76.75 81 PRO A N 1
ATOM 680 C CA . PRO A 1 81 ? -0.104 -8.149 -23.485 1.00 76.75 81 PRO A CA 1
ATOM 681 C C . PRO A 1 81 ? -1.230 -8.026 -22.450 1.00 76.75 81 PRO A C 1
ATOM 683 O O . PRO A 1 81 ? -1.525 -6.925 -22.005 1.00 76.75 81 PRO A O 1
ATOM 686 N N . VAL A 1 82 ? -1.776 -9.145 -21.961 1.00 78.62 82 VAL A N 1
ATOM 687 C CA . VAL A 1 82 ? -2.801 -9.139 -20.902 1.00 78.62 82 VAL A CA 1
ATOM 688 C C . VAL A 1 82 ? -2.258 -8.586 -19.580 1.00 78.62 82 VAL A C 1
ATOM 690 O O . VAL A 1 82 ? -2.939 -7.836 -18.887 1.00 78.62 82 VAL A O 1
ATOM 693 N N . ILE A 1 83 ? -1.024 -8.945 -19.219 1.00 78.12 83 ILE A N 1
ATOM 694 C CA . ILE A 1 83 ? -0.375 -8.454 -17.995 1.00 78.12 83 ILE A CA 1
ATOM 695 C C . ILE A 1 83 ? -0.040 -6.971 -18.156 1.00 78.12 83 ILE A C 1
ATOM 697 O O . ILE A 1 83 ? -0.183 -6.204 -17.209 1.00 78.12 83 ILE A O 1
ATOM 701 N N . TYR A 1 84 ? 0.374 -6.564 -19.355 1.00 76.06 84 TYR A N 1
ATOM 702 C CA . TYR A 1 84 ? 0.652 -5.169 -19.664 1.00 76.06 84 TYR A CA 1
ATOM 703 C C . TYR A 1 84 ? -0.602 -4.292 -19.531 1.00 76.06 84 TYR A C 1
ATOM 705 O O . TYR A 1 84 ? -0.572 -3.291 -18.816 1.00 76.06 84 TYR A O 1
ATOM 713 N N . ASP A 1 85 ? -1.717 -4.707 -20.137 1.00 78.44 85 ASP A N 1
ATOM 714 C CA . ASP A 1 85 ? -2.990 -3.988 -20.042 1.00 78.44 85 ASP A CA 1
ATOM 715 C C . ASP A 1 85 ? -3.494 -3.940 -18.596 1.00 78.44 85 ASP A C 1
ATOM 717 O O . ASP A 1 85 ? -3.925 -2.889 -18.123 1.00 78.44 85 ASP A O 1
ATOM 721 N N . PHE A 1 86 ? -3.370 -5.046 -17.854 1.00 81.19 86 PHE A N 1
ATOM 722 C CA . PHE A 1 86 ? -3.712 -5.081 -16.433 1.00 81.19 86 PHE A CA 1
ATOM 723 C C . PHE A 1 86 ? -2.888 -4.080 -15.614 1.00 81.19 86 PHE A C 1
ATOM 725 O O . PHE A 1 86 ? -3.458 -3.329 -14.825 1.00 81.19 86 PHE A O 1
ATOM 732 N N . LEU A 1 87 ? -1.567 -4.037 -15.809 1.00 77.94 87 LEU A N 1
ATOM 733 C CA . LEU A 1 87 ? -0.690 -3.093 -15.112 1.00 77.94 87 LEU A CA 1
ATOM 734 C C . LEU A 1 87 ? -1.018 -1.641 -15.472 1.00 77.94 87 LEU A C 1
ATOM 736 O O . LEU A 1 87 ? -1.028 -0.795 -14.584 1.00 77.94 87 LEU A O 1
ATOM 740 N N . CYS A 1 88 ? -1.339 -1.358 -16.736 1.00 76.44 88 CYS A N 1
ATOM 741 C CA . CYS A 1 88 ? -1.715 -0.018 -17.183 1.00 76.44 88 CYS A CA 1
ATOM 742 C C . CYS A 1 88 ? -3.057 0.436 -16.583 1.00 76.44 88 CYS A C 1
ATOM 744 O O . CYS A 1 88 ? -3.177 1.559 -16.089 1.00 76.44 88 CYS A O 1
ATOM 746 N N . VAL A 1 89 ? -4.058 -0.452 -16.553 1.00 80.00 89 VAL A N 1
ATOM 747 C CA . VAL A 1 89 ? -5.345 -0.182 -15.891 1.00 80.00 89 VAL A CA 1
ATOM 748 C C . VAL A 1 89 ? -5.150 0.006 -14.390 1.00 80.00 89 VAL A C 1
ATOM 750 O O . VAL A 1 89 ? -5.737 0.920 -13.813 1.00 80.00 89 VAL A O 1
ATOM 753 N N . LEU A 1 90 ? -4.313 -0.819 -13.758 1.00 77.00 90 LEU A N 1
ATOM 754 C CA . LEU A 1 90 ? -3.993 -0.700 -12.340 1.00 77.00 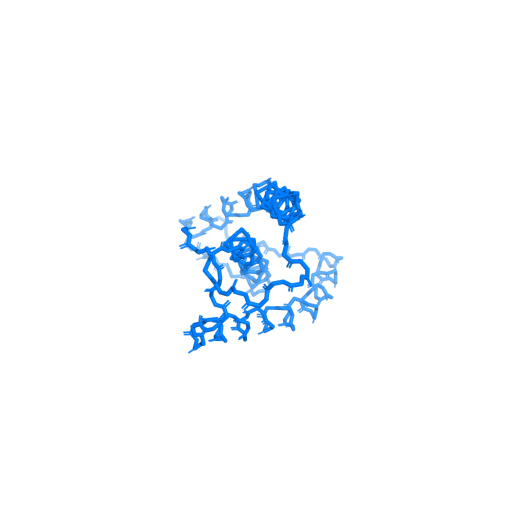90 LEU A CA 1
ATOM 755 C C . LEU A 1 90 ? -3.288 0.631 -12.036 1.00 77.00 90 LEU A C 1
ATOM 757 O O . LEU A 1 90 ? -3.643 1.281 -11.058 1.00 77.00 90 LEU A O 1
ATOM 761 N N . GLU A 1 91 ? -2.357 1.069 -12.889 1.00 76.06 91 GLU A N 1
ATOM 762 C CA . GLU A 1 91 ? -1.664 2.359 -12.779 1.00 76.06 91 GLU A CA 1
ATOM 763 C C . GLU A 1 91 ? -2.644 3.537 -12.876 1.00 76.06 91 GLU A C 1
ATOM 765 O O . GLU A 1 91 ? -2.667 4.418 -12.012 1.00 76.06 91 GLU A O 1
ATOM 770 N N . ALA A 1 92 ? -3.520 3.519 -13.883 1.00 75.44 92 ALA A N 1
ATOM 771 C CA . ALA A 1 92 ? -4.541 4.545 -14.074 1.00 75.44 92 ALA A CA 1
ATOM 772 C C . ALA A 1 92 ? -5.573 4.569 -12.937 1.00 75.44 92 ALA A C 1
ATOM 774 O O . ALA A 1 92 ? -5.999 5.648 -12.504 1.00 75.44 92 ALA A O 1
ATOM 775 N N . TYR A 1 93 ? -5.974 3.391 -12.449 1.00 77.69 93 TYR A N 1
ATOM 776 C CA . TYR A 1 93 ? -6.882 3.275 -11.317 1.00 77.69 93 TYR A CA 1
ATOM 777 C C . TYR A 1 93 ? -6.227 3.846 -10.068 1.00 77.69 93 TYR A C 1
ATOM 779 O O . TYR A 1 93 ? -6.828 4.635 -9.341 1.00 77.69 93 TYR A O 1
ATOM 787 N N . ALA A 1 94 ? -4.971 3.499 -9.832 1.00 73.50 94 ALA A N 1
ATOM 788 C CA . ALA A 1 94 ? -4.364 3.828 -8.573 1.00 73.50 94 ALA A CA 1
ATOM 789 C C . ALA A 1 94 ? -3.944 5.303 -8.453 1.00 73.50 94 ALA A C 1
ATOM 791 O O . ALA A 1 94 ? -4.133 5.905 -7.392 1.00 73.50 94 ALA A O 1
ATOM 792 N N . ASN A 1 95 ? -3.486 5.916 -9.548 1.00 70.75 95 ASN A N 1
ATOM 793 C CA . ASN A 1 95 ? -3.160 7.345 -9.578 1.00 70.75 95 ASN A CA 1
ATOM 794 C C . ASN A 1 95 ? -4.383 8.248 -9.354 1.00 70.75 95 ASN A C 1
ATOM 796 O O . ASN A 1 95 ? -4.249 9.327 -8.784 1.00 70.75 95 ASN A O 1
ATOM 800 N N . ASN A 1 96 ? -5.575 7.822 -9.784 1.00 72.75 96 ASN A N 1
ATOM 801 C CA . ASN A 1 96 ? -6.775 8.660 -9.708 1.00 72.75 96 ASN A CA 1
ATOM 802 C C . ASN A 1 96 ? -7.699 8.288 -8.544 1.00 72.75 96 ASN A C 1
ATOM 804 O O . ASN A 1 96 ? -8.234 9.164 -7.865 1.00 72.75 96 ASN A O 1
ATOM 808 N N . TYR A 1 97 ? -7.900 6.993 -8.297 1.00 76.88 97 TYR A N 1
ATOM 809 C CA . TYR A 1 97 ? -8.909 6.522 -7.353 1.00 76.88 97 TYR A CA 1
ATOM 810 C C . TYR A 1 97 ? -8.338 6.260 -5.961 1.00 76.88 97 TYR A C 1
ATOM 812 O O . TYR A 1 97 ? -9.015 6.579 -4.986 1.00 76.88 97 TYR A O 1
ATOM 820 N N . THR A 1 98 ? -7.110 5.747 -5.808 1.00 75.81 98 THR A N 1
ATOM 821 C CA . THR A 1 98 ? -6.600 5.407 -4.460 1.00 75.81 98 THR A CA 1
ATOM 822 C C . THR A 1 98 ? -6.429 6.637 -3.588 1.00 75.81 98 THR A C 1
ATOM 824 O O . THR A 1 98 ? -6.886 6.616 -2.451 1.00 75.81 98 THR A O 1
ATOM 827 N N . THR A 1 99 ? -5.889 7.735 -4.125 1.00 77.12 99 THR A N 1
ATOM 828 C CA . THR A 1 99 ? -5.751 9.000 -3.383 1.00 77.12 99 THR A CA 1
ATOM 829 C C . THR A 1 99 ? -7.108 9.567 -2.968 1.00 77.12 99 THR A C 1
ATOM 831 O O . THR A 1 99 ? -7.288 10.004 -1.829 1.00 77.12 99 THR A O 1
ATOM 834 N N . MET A 1 100 ? -8.099 9.507 -3.864 1.00 82.12 100 MET A N 1
ATOM 835 C CA . MET A 1 100 ? -9.464 9.927 -3.557 1.00 82.12 100 MET A CA 1
ATOM 836 C C . MET A 1 100 ? -10.044 9.062 -2.430 1.00 82.12 100 MET A C 1
ATOM 838 O O . MET A 1 100 ? -10.470 9.595 -1.406 1.00 82.12 100 MET A O 1
ATOM 842 N N . VAL A 1 101 ? -10.000 7.735 -2.555 1.00 81.81 101 VAL A N 1
ATOM 843 C CA . VAL A 1 101 ? -10.553 6.811 -1.550 1.00 81.81 101 VAL A CA 1
ATOM 844 C C . VAL A 1 101 ? -9.817 6.925 -0.207 1.00 81.81 101 VAL A C 1
ATOM 846 O O . VAL A 1 101 ? -10.468 6.943 0.838 1.00 81.81 101 VAL A O 1
ATOM 849 N N . GLN A 1 102 ? -8.492 7.084 -0.210 1.00 83.81 102 GLN A N 1
ATOM 850 C CA . GLN A 1 102 ? -7.682 7.355 0.985 1.00 83.81 102 GLN A CA 1
ATOM 851 C C . GLN A 1 102 ? -8.153 8.625 1.706 1.00 83.81 102 GLN A C 1
ATOM 853 O O . GLN A 1 102 ? -8.368 8.609 2.922 1.00 83.81 102 GLN A O 1
ATOM 858 N N . SER A 1 103 ? -8.393 9.711 0.965 1.00 84.38 103 SER A N 1
ATOM 859 C CA . SER A 1 103 ? -8.895 10.967 1.536 1.00 84.38 103 SER A CA 1
ATOM 860 C C . SER A 1 103 ? -10.297 10.821 2.153 1.00 84.38 103 SER A C 1
ATOM 862 O O . SER A 1 103 ? -10.558 11.341 3.246 1.00 84.38 103 SER A O 1
ATOM 864 N N . PHE A 1 104 ? -11.182 10.035 1.527 1.00 86.00 104 PHE A N 1
ATOM 865 C CA . PHE A 1 104 ? -12.495 9.710 2.091 1.00 86.00 104 PHE A CA 1
ATOM 866 C C . PHE A 1 104 ? -12.378 8.862 3.358 1.00 86.00 104 PHE A C 1
ATOM 868 O O . PHE A 1 104 ? -13.039 9.162 4.353 1.00 86.00 104 PHE A O 1
ATOM 875 N N . ALA A 1 105 ? -11.514 7.845 3.367 1.00 82.56 105 ALA A N 1
ATOM 876 C CA . ALA A 1 105 ? -11.307 6.988 4.532 1.00 82.56 105 ALA A CA 1
ATOM 877 C C . ALA A 1 105 ? -10.771 7.775 5.744 1.00 82.56 105 AL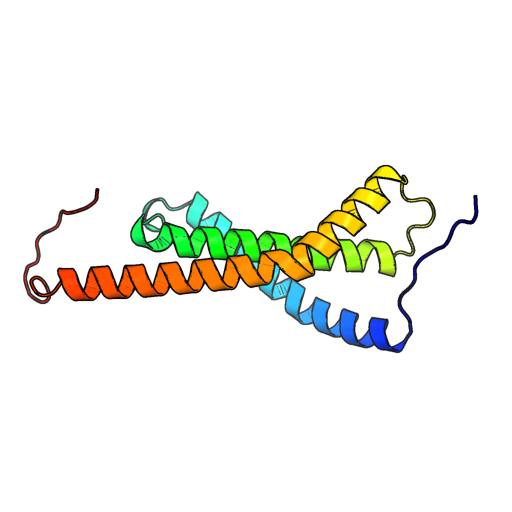A A C 1
ATOM 879 O O . ALA A 1 105 ? -11.243 7.575 6.869 1.00 82.56 105 ALA A O 1
ATOM 880 N N . LEU A 1 106 ? -9.853 8.726 5.530 1.00 85.50 106 LEU A N 1
ATOM 881 C CA . LEU A 1 106 ? -9.380 9.631 6.587 1.00 85.50 106 LEU A CA 1
ATOM 882 C C . LEU A 1 106 ? -10.496 10.541 7.102 1.00 85.50 106 LEU A C 1
ATOM 884 O O . LEU A 1 106 ? -10.671 10.6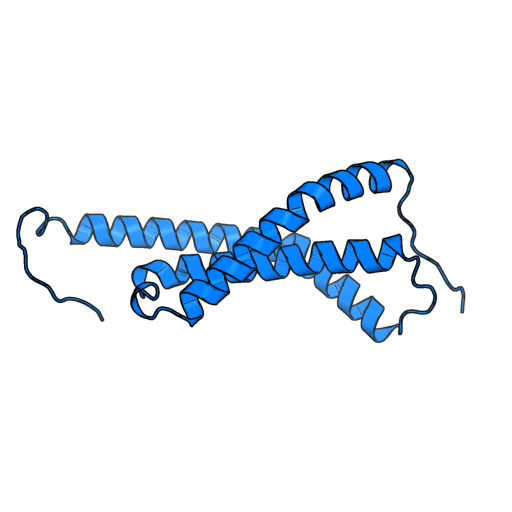91 8.313 1.00 85.50 106 LEU A O 1
ATOM 888 N N . THR A 1 107 ? -11.289 11.107 6.193 1.00 86.69 107 THR A N 1
ATOM 889 C CA . THR A 1 107 ? -12.440 11.945 6.547 1.00 86.69 107 THR A CA 1
ATOM 890 C C . THR A 1 107 ? -13.446 11.179 7.406 1.00 86.69 107 THR A C 1
ATOM 892 O O . THR A 1 107 ? -13.831 11.656 8.473 1.00 86.69 107 THR A O 1
ATOM 895 N N . LEU A 1 108 ? -13.817 9.963 7.000 1.00 83.19 108 LEU A N 1
ATOM 896 C CA . LEU A 1 108 ? -14.727 9.100 7.759 1.00 83.19 108 LEU A CA 1
ATOM 897 C C . LEU A 1 108 ? -14.150 8.715 9.125 1.00 83.19 108 LEU A C 1
ATOM 899 O O . LEU A 1 108 ? -14.874 8.727 10.119 1.00 83.19 108 LEU A O 1
ATOM 903 N N . THR A 1 109 ? -12.842 8.455 9.201 1.00 83.69 109 THR A N 1
ATOM 904 C CA . THR A 1 109 ? -12.147 8.205 10.473 1.00 83.69 109 THR A CA 1
ATOM 905 C C . THR A 1 109 ? -12.254 9.412 11.411 1.00 83.69 109 THR A C 1
ATOM 907 O O . THR A 1 109 ? -12.545 9.254 12.598 1.00 83.69 109 THR A O 1
ATOM 910 N N . ASN A 1 110 ? -12.066 10.627 10.892 1.00 86.19 110 ASN A N 1
ATOM 911 C CA . ASN A 1 110 ? -12.178 11.857 11.676 1.00 86.19 110 ASN A CA 1
ATOM 912 C C . ASN A 1 110 ? -13.619 12.133 12.122 1.00 86.19 110 ASN A C 1
ATOM 914 O O . ASN A 1 110 ? -13.839 12.456 13.290 1.00 86.19 110 ASN A O 1
ATOM 918 N N . ILE A 1 111 ? -14.603 11.944 11.238 1.00 85.56 111 ILE A N 1
ATOM 919 C CA . ILE A 1 111 ? -16.029 12.067 11.576 1.00 85.56 111 ILE A CA 1
ATOM 920 C C . ILE A 1 111 ? -16.401 11.068 12.672 1.00 85.56 111 ILE A C 1
ATOM 922 O O . ILE A 1 111 ? -17.020 11.451 13.663 1.00 85.56 111 ILE A O 1
ATOM 926 N N . TYR A 1 112 ? -15.981 9.808 12.543 1.00 82.31 112 TYR A N 1
ATOM 927 C CA . TYR A 1 112 ? -16.252 8.783 13.546 1.00 82.31 112 TYR A CA 1
ATOM 928 C C . TYR A 1 112 ? -15.626 9.134 14.903 1.00 82.31 112 TYR A C 1
ATOM 930 O O . TYR A 1 112 ? -16.290 9.035 15.933 1.00 82.31 112 TYR A O 1
ATOM 938 N N . ARG A 1 113 ? -14.379 9.622 14.924 1.00 81.44 113 ARG A N 1
ATOM 939 C CA . ARG A 1 113 ? -13.739 10.104 16.162 1.00 81.44 113 ARG A CA 1
ATOM 940 C C . ARG A 1 113 ? -14.513 11.254 16.799 1.00 81.44 113 ARG A C 1
ATOM 942 O O . ARG A 1 113 ? -14.727 11.234 18.007 1.00 81.44 113 ARG A O 1
ATOM 949 N N . LEU A 1 114 ? -14.956 12.230 16.007 1.00 83.19 114 LEU A N 1
ATOM 950 C CA . LEU A 1 114 ? -15.765 13.346 16.502 1.00 83.19 114 LEU A CA 1
ATOM 951 C C . LEU A 1 114 ? -17.112 12.872 17.051 1.00 83.19 114 LEU A C 1
ATOM 953 O O . LEU A 1 114 ? -17.515 13.329 18.117 1.00 83.19 114 LEU A O 1
ATOM 957 N N . TYR A 1 115 ? -17.771 11.929 16.376 1.00 82.75 115 TYR A N 1
ATOM 958 C CA . TYR A 1 115 ? -19.012 11.314 16.847 1.00 82.75 115 TYR A CA 1
ATOM 959 C C . TYR A 1 115 ? -18.814 10.602 18.189 1.00 82.75 115 TYR A C 1
ATOM 961 O O . TYR A 1 115 ? -19.574 10.839 19.126 1.00 82.75 115 TYR A O 1
ATOM 969 N N . VAL A 1 116 ? -17.751 9.800 18.320 1.00 76.19 116 VAL A N 1
ATOM 970 C CA . VAL A 1 116 ? -17.398 9.140 19.584 1.00 76.19 116 VAL A CA 1
ATOM 971 C C . VAL A 1 116 ? -17.133 10.170 20.678 1.00 76.19 116 VAL A C 1
ATOM 973 O O . VAL A 1 116 ? -17.677 10.024 21.761 1.00 76.19 116 VAL A O 1
ATOM 976 N N . ILE A 1 117 ? -16.360 11.230 20.420 1.00 80.19 117 ILE A N 1
ATOM 977 C CA . ILE A 1 117 ? -16.081 12.287 21.412 1.00 80.19 117 ILE A CA 1
ATOM 978 C C . ILE A 1 117 ? -17.363 13.029 21.815 1.00 80.19 117 ILE A C 1
ATOM 980 O O . ILE A 1 117 ? -17.568 13.319 22.993 1.00 80.19 117 ILE A O 1
ATOM 984 N N . HIS A 1 118 ? -18.227 13.338 20.848 1.00 76.88 118 HIS A N 1
ATOM 985 C CA . HIS A 1 118 ? -19.478 14.047 21.092 1.00 76.88 118 HIS A CA 1
ATOM 986 C C . HIS A 1 118 ? -20.460 13.206 21.916 1.00 76.88 118 HIS A C 1
ATOM 988 O O . HIS A 1 118 ? -21.054 13.721 22.864 1.00 76.88 118 HIS A O 1
ATOM 994 N N . ASN A 1 119 ? -20.571 11.910 21.616 1.00 70.88 119 ASN A N 1
ATOM 995 C CA . ASN A 1 119 ? -21.443 10.991 22.345 1.00 70.88 119 ASN A CA 1
ATOM 996 C C . ASN A 1 119 ? -20.830 10.487 23.664 1.00 70.88 119 ASN A C 1
ATOM 998 O O . ASN A 1 119 ? -21.574 10.190 24.593 1.00 70.88 119 ASN A O 1
ATOM 1002 N N . ASN A 1 120 ? -19.499 10.466 23.808 1.00 63.53 120 ASN A N 1
ATOM 1003 C CA . ASN A 1 120 ? -18.800 10.136 25.062 1.00 63.53 120 ASN A CA 1
ATOM 1004 C C . ASN A 1 120 ? -18.720 11.304 26.057 1.00 63.53 120 ASN A C 1
ATOM 1006 O O . ASN A 1 120 ? -17.952 11.236 27.021 1.00 63.53 120 ASN A O 1
ATOM 1010 N N . ARG A 1 121 ? -19.557 12.342 25.921 1.00 51.31 121 ARG A N 1
ATOM 1011 C CA . ARG A 1 121 ? -19.700 13.428 26.914 1.00 51.31 121 ARG A CA 1
ATOM 1012 C C . ARG A 1 121 ? -20.149 12.970 28.323 1.00 51.31 121 ARG A C 1
ATOM 1014 O O . ARG A 1 121 ? -20.429 13.821 29.158 1.00 51.31 121 ARG A O 1
ATOM 1021 N N . GLY A 1 122 ? -20.183 11.664 28.618 1.00 44.47 122 GLY A N 1
ATOM 1022 C CA . GLY A 1 122 ? -20.577 11.093 29.911 1.00 44.47 122 GLY A CA 1
ATOM 1023 C C . GLY A 1 122 ? -19.572 10.178 30.632 1.00 44.47 122 GLY A C 1
ATOM 1024 O O . GLY A 1 122 ? -19.875 9.779 31.750 1.00 44.47 122 GLY A O 1
ATOM 1025 N N . CYS A 1 123 ? -18.397 9.836 30.082 1.00 47.75 123 CYS A N 1
ATOM 1026 C CA . CYS A 1 123 ? -17.512 8.835 30.719 1.00 47.75 123 CYS A CA 1
ATOM 1027 C C . CYS A 1 123 ? -16.014 9.186 30.673 1.00 47.75 123 CYS A C 1
ATOM 1029 O O . CYS A 1 123 ? -15.193 8.388 30.235 1.00 47.75 123 CYS A O 1
ATOM 1031 N N . LEU A 1 124 ? -15.627 10.355 31.190 1.00 46.22 124 LEU A N 1
ATOM 1032 C CA . LEU A 1 124 ? -14.234 10.594 31.615 1.00 46.22 124 LEU A CA 1
ATOM 1033 C C . LEU A 1 124 ? -13.957 10.088 33.049 1.00 46.22 124 LEU A C 1
ATOM 1035 O O . LEU A 1 124 ? -12.802 10.010 33.448 1.00 46.22 124 LEU A O 1
ATOM 1039 N N . TYR A 1 125 ? -14.999 9.684 33.795 1.00 44.91 125 TYR A N 1
ATOM 1040 C CA . TYR A 1 125 ? -14.903 9.254 35.203 1.00 44.91 125 TYR A CA 1
ATOM 1041 C C . TYR A 1 125 ? -15.687 7.986 35.574 1.00 44.91 125 TYR A C 1
ATOM 1043 O O . TYR A 1 125 ? -15.776 7.652 36.752 1.00 44.91 125 TYR A O 1
ATOM 1051 N N . CYS A 1 126 ? -16.245 7.247 34.617 1.00 43.16 126 CYS A N 1
ATOM 1052 C CA . CYS A 1 126 ? -16.957 6.010 34.934 1.00 43.16 126 CYS A CA 1
ATOM 1053 C C . CYS A 1 126 ? -16.210 4.825 34.335 1.00 43.16 126 CYS A C 1
ATOM 1055 O O . CYS A 1 126 ? -16.294 4.552 33.141 1.00 43.16 126 CYS A O 1
ATOM 1057 N N . GLY A 1 127 ? -15.483 4.113 35.199 1.00 43.25 127 GLY A N 1
ATOM 1058 C CA . GLY A 1 127 ? -14.940 2.784 34.940 1.00 43.25 127 GLY A CA 1
ATOM 1059 C C . GLY A 1 127 ? -16.052 1.751 34.761 1.00 43.25 127 GLY A C 1
ATOM 1060 O O . GLY A 1 127 ? -16.222 0.869 35.598 1.00 43.25 127 GLY A O 1
ATOM 1061 N N . LYS A 1 128 ? -16.824 1.871 33.680 1.00 35.38 128 LYS A N 1
ATOM 1062 C CA . LYS A 1 128 ? -17.721 0.825 33.202 1.00 35.38 128 LYS A CA 1
ATOM 1063 C C . LYS A 1 128 ? -17.521 0.624 31.707 1.00 35.38 128 LYS A C 1
ATOM 1065 O O . LYS A 1 128 ? -17.855 1.461 30.876 1.00 35.38 128 LYS A O 1
ATOM 1070 N N . SER A 1 129 ? -16.901 -0.519 31.452 1.00 48.62 129 SER A N 1
ATOM 1071 C CA . SER A 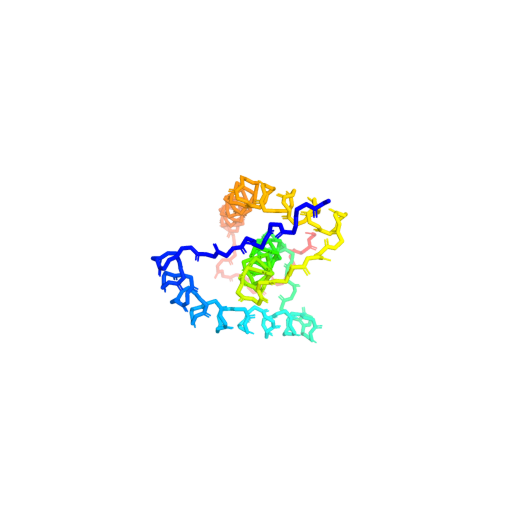1 129 ? -17.050 -1.382 30.292 1.00 48.62 129 SER A CA 1
ATOM 1072 C C . SER A 1 129 ? -18.455 -1.363 29.683 1.00 48.62 129 SER A C 1
ATOM 1074 O O . SER A 1 129 ? -19.433 -1.235 30.411 1.00 48.62 129 SER A O 1
ATOM 1076 N N . GLU A 1 130 ? -18.495 -1.644 28.377 1.00 52.66 130 GLU A N 1
ATOM 1077 C CA . GLU A 1 130 ? -19.673 -1.940 27.543 1.00 52.66 130 GLU A CA 1
ATOM 1078 C C . GLU A 1 130 ? -20.355 -0.726 26.909 1.00 52.66 130 GLU A C 1
ATOM 1080 O O . GLU A 1 130 ? -21.258 -0.147 27.489 1.00 52.66 130 GLU A O 1
ATOM 1085 N N . VAL A 1 131 ? -19.966 -0.410 25.666 1.00 39.94 131 VAL A N 1
ATOM 1086 C CA . VAL A 1 131 ? -20.867 -0.495 24.500 1.00 39.94 131 VAL A CA 1
ATOM 1087 C C . VAL A 1 131 ? -19.993 -0.768 23.267 1.00 39.94 131 VAL A C 1
ATOM 1089 O O . VAL A 1 131 ? -19.328 0.128 22.755 1.00 39.94 131 VAL A O 1
ATOM 1092 N N . TYR A 1 132 ? -19.980 -2.017 22.800 1.00 39.56 132 TYR A N 1
ATOM 1093 C CA . TYR A 1 132 ? -19.596 -2.354 21.429 1.00 39.56 132 TYR A CA 1
ATOM 1094 C C . TYR A 1 132 ? -20.834 -2.962 20.768 1.00 39.56 132 TYR A C 1
ATOM 1096 O O . TYR A 1 132 ? -21.244 -4.064 21.130 1.00 39.56 132 TYR A O 1
ATOM 1104 N N . LEU A 1 133 ? -21.430 -2.212 19.844 1.00 37.16 133 LEU A N 1
ATOM 1105 C CA . LEU A 1 133 ? -22.210 -2.739 18.726 1.00 37.16 133 LEU A CA 1
ATOM 1106 C C . LEU A 1 133 ? -21.373 -2.512 17.467 1.00 37.16 133 LEU A C 1
ATOM 1108 O O . LEU A 1 133 ? -20.792 -1.405 17.361 1.00 37.16 133 LEU A O 1
#

Organism: NCBI:txid433720